Protein AF-A0A3A4JNA2-F1 (afdb_monomer)

Structure (mmCIF, N/CA/C/O backbone):
data_AF-A0A3A4JNA2-F1
#
_entry.id   AF-A0A3A4JNA2-F1
#
loop_
_atom_site.group_PDB
_atom_site.id
_atom_site.type_symbol
_atom_site.label_atom_id
_atom_site.label_alt_id
_atom_site.label_comp_id
_atom_site.label_asym_id
_atom_site.label_entity_id
_atom_site.label_seq_id
_atom_site.pdbx_PDB_ins_code
_atom_site.Cartn_x
_atom_site.Cartn_y
_atom_site.Cartn_z
_atom_site.occupancy
_atom_site.B_iso_or_equiv
_atom_site.auth_seq_id
_atom_site.auth_comp_id
_atom_site.auth_asym_id
_atom_site.auth_atom_id
_atom_site.pdbx_PDB_model_num
ATOM 1 N N . MET A 1 1 ? -36.986 12.695 9.704 1.00 51.03 1 MET A N 1
ATOM 2 C CA . MET A 1 1 ? -35.667 13.361 9.882 1.00 51.03 1 MET A CA 1
ATOM 3 C C . MET A 1 1 ? -34.476 12.407 10.133 1.00 51.03 1 MET A C 1
ATOM 5 O O . MET A 1 1 ? -33.378 12.716 9.684 1.00 51.03 1 MET A O 1
ATOM 9 N N . LYS A 1 2 ? -34.643 11.233 10.779 1.00 52.44 2 LYS A N 1
ATOM 10 C CA . LYS A 1 2 ? -33.550 10.243 10.981 1.00 52.44 2 LYS A CA 1
ATOM 11 C C . LYS A 1 2 ? -33.016 9.607 9.680 1.00 52.44 2 LYS A C 1
ATOM 13 O O . LYS A 1 2 ? -31.806 9.457 9.542 1.00 52.44 2 LYS A O 1
ATOM 18 N N . GLN A 1 3 ? -33.889 9.335 8.705 1.00 43.72 3 GLN A N 1
ATOM 19 C CA . GLN A 1 3 ? -33.507 8.716 7.423 1.00 43.72 3 GLN A CA 1
ATOM 20 C C . GLN A 1 3 ? -32.577 9.597 6.569 1.00 43.72 3 GLN A C 1
ATOM 22 O O . GLN A 1 3 ? -31.669 9.093 5.915 1.00 43.72 3 GLN A O 1
ATOM 27 N N . LEU A 1 4 ? -32.725 10.926 6.648 1.00 54.38 4 LEU A N 1
ATOM 28 C CA . LEU A 1 4 ? -31.891 11.864 5.890 1.00 54.38 4 LEU A CA 1
ATOM 29 C C . LEU A 1 4 ? -30.453 11.931 6.435 1.00 54.38 4 LEU A C 1
ATOM 31 O O . LEU A 1 4 ? -29.498 11.989 5.665 1.00 54.38 4 LEU A O 1
ATOM 35 N N . LYS A 1 5 ? -30.280 11.875 7.768 1.00 51.47 5 LYS A N 1
ATOM 36 C CA . LYS A 1 5 ? -28.951 11.804 8.406 1.00 51.47 5 LYS A CA 1
ATOM 37 C C . LYS A 1 5 ? -28.248 10.481 8.097 1.00 51.47 5 LYS A C 1
ATOM 39 O O . LYS A 1 5 ? -27.040 10.486 7.879 1.00 51.47 5 LYS A O 1
ATOM 44 N N . LEU A 1 6 ? -28.997 9.378 8.034 1.00 52.16 6 LEU A N 1
ATOM 45 C CA . LEU A 1 6 ? -28.478 8.070 7.633 1.00 52.16 6 LEU A CA 1
ATOM 46 C C . LEU A 1 6 ? -27.982 8.090 6.180 1.00 52.16 6 LEU A C 1
ATOM 48 O O . LEU A 1 6 ? -26.824 7.760 5.946 1.00 52.16 6 LEU A O 1
ATOM 52 N N . ALA A 1 7 ? -28.783 8.581 5.229 1.00 51.94 7 ALA A N 1
ATOM 53 C CA . ALA A 1 7 ? -28.383 8.680 3.822 1.00 51.94 7 ALA A CA 1
ATOM 54 C C . AL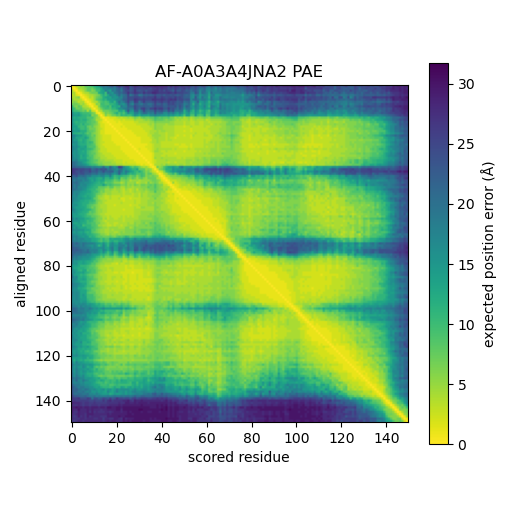A A 1 7 ? -27.143 9.572 3.616 1.00 51.94 7 ALA A C 1
ATOM 56 O O . ALA A 1 7 ? -26.212 9.189 2.909 1.00 51.94 7 ALA A O 1
ATOM 57 N N . LYS A 1 8 ? -27.069 10.724 4.302 1.00 51.19 8 LYS A N 1
ATOM 58 C CA . LYS A 1 8 ? -25.897 11.621 4.250 1.00 51.19 8 LYS A CA 1
ATOM 59 C C . LYS A 1 8 ? -24.638 10.971 4.834 1.00 51.19 8 LYS A C 1
ATOM 61 O O . LYS A 1 8 ? -23.542 11.171 4.313 1.00 51.19 8 LYS A O 1
ATOM 66 N N . HIS A 1 9 ? -24.784 10.187 5.904 1.00 50.38 9 HIS A N 1
ATOM 67 C CA . HIS A 1 9 ? -23.666 9.479 6.532 1.00 50.38 9 HIS A CA 1
ATOM 68 C C . HIS A 1 9 ? -23.183 8.304 5.668 1.00 50.38 9 HIS A C 1
ATOM 70 O O . HIS A 1 9 ? -21.977 8.115 5.523 1.00 50.38 9 HIS A O 1
ATOM 76 N N . PHE A 1 10 ? -24.094 7.589 4.999 1.00 50.16 10 PHE A N 1
ATOM 77 C CA . PHE A 1 10 ? -23.751 6.555 4.016 1.00 50.16 10 PHE A CA 1
ATOM 78 C C . PHE A 1 10 ? -23.053 7.141 2.776 1.00 50.16 10 PHE A C 1
ATOM 80 O O . PHE A 1 10 ? -21.983 6.658 2.413 1.00 50.16 10 PHE A O 1
ATOM 87 N N . ALA A 1 11 ? -23.566 8.239 2.207 1.00 53.75 11 ALA A N 1
ATOM 88 C CA . ALA A 1 11 ? -22.969 8.917 1.050 1.00 53.75 11 ALA A CA 1
ATOM 89 C C . ALA A 1 11 ? -21.558 9.475 1.336 1.00 53.75 11 ALA A C 1
ATOM 91 O O . ALA A 1 11 ? -20.641 9.341 0.523 1.00 53.75 11 ALA A O 1
ATOM 92 N N . LYS A 1 12 ? -21.345 10.048 2.531 1.00 54.53 12 LYS A N 1
ATOM 93 C CA . LYS A 1 12 ? -20.028 10.550 2.972 1.00 54.53 12 LYS A CA 1
ATOM 94 C C . LYS A 1 12 ? -19.003 9.427 3.164 1.00 54.53 12 LYS A C 1
ATOM 96 O O . LYS A 1 12 ? -17.799 9.670 3.108 1.00 54.53 12 LYS A O 1
ATOM 101 N N . THR A 1 13 ? -19.474 8.213 3.429 1.00 59.50 13 THR A N 1
ATOM 102 C CA . THR A 1 13 ? -18.633 7.046 3.701 1.00 59.50 13 THR A CA 1
ATOM 103 C C . THR A 1 13 ? -18.244 6.325 2.409 1.00 59.50 13 THR A C 1
ATOM 105 O O . THR A 1 13 ? -17.087 5.943 2.250 1.00 59.50 13 THR A O 1
ATOM 108 N N . SER A 1 14 ? -19.156 6.248 1.434 1.00 65.62 14 SER A N 1
ATOM 109 C CA . SER A 1 14 ? -18.851 5.776 0.079 1.00 65.62 14 SER A CA 1
ATOM 110 C C . SER A 1 14 ? -17.881 6.695 -0.668 1.00 65.62 14 SER A C 1
ATOM 112 O O . SER A 1 14 ? -17.024 6.200 -1.391 1.00 65.62 14 SER A O 1
ATOM 114 N N . ALA A 1 15 ? -17.954 8.016 -0.466 1.00 77.12 15 ALA A N 1
ATOM 115 C CA . ALA A 1 15 ? -17.069 8.965 -1.149 1.00 77.12 15 ALA A CA 1
ATOM 116 C C . ALA A 1 15 ? -15.582 8.756 -0.810 1.00 77.12 15 ALA A C 1
ATOM 118 O O . ALA A 1 15 ? -14.746 8.762 -1.707 1.00 77.12 15 ALA A O 1
ATOM 119 N N . LEU A 1 16 ? -15.247 8.516 0.465 1.00 78.44 16 LEU A N 1
ATOM 120 C CA . LEU A 1 16 ? -13.864 8.235 0.872 1.00 78.44 16 LEU A CA 1
ATOM 121 C C . LEU A 1 16 ? -13.346 6.918 0.299 1.00 78.44 16 LEU A C 1
ATOM 123 O O . LEU A 1 16 ? -12.197 6.854 -0.123 1.00 78.44 16 LEU A O 1
ATOM 127 N N . PHE A 1 17 ? -14.189 5.884 0.270 1.00 81.25 17 PHE A N 1
ATOM 128 C CA . PHE A 1 17 ? -13.817 4.612 -0.338 1.00 81.25 17 PHE A CA 1
ATOM 129 C C . PHE A 1 17 ? -13.510 4.781 -1.830 1.00 81.25 17 PHE A C 1
ATOM 131 O O . PHE A 1 17 ? -12.456 4.345 -2.279 1.00 81.25 17 PHE A O 1
ATOM 138 N N . TRP A 1 18 ? -14.388 5.457 -2.578 1.00 83.19 18 TRP A N 1
ATOM 139 C CA . TRP A 1 18 ? -14.173 5.724 -4.001 1.00 83.19 18 TRP A CA 1
ATOM 140 C C . TRP A 1 18 ? -12.949 6.600 -4.253 1.00 83.19 18 TRP A C 1
ATOM 142 O O . TRP A 1 18 ? -12.193 6.318 -5.175 1.00 83.19 18 TRP A O 1
ATOM 152 N N . LEU A 1 19 ? -12.701 7.602 -3.408 1.00 86.56 19 LEU A N 1
ATOM 153 C CA . LEU A 1 19 ? -11.501 8.430 -3.491 1.00 86.56 19 LEU A CA 1
ATOM 154 C C . LEU A 1 19 ? -10.238 7.578 -3.292 1.00 86.56 19 LEU A C 1
ATOM 156 O O . LEU A 1 19 ? -9.335 7.636 -4.122 1.00 86.56 19 LEU A O 1
ATOM 160 N N . CYS A 1 20 ? -10.191 6.726 -2.262 1.00 86.44 20 CYS A N 1
ATOM 161 C CA . CYS A 1 20 ? -9.082 5.790 -2.069 1.00 86.44 20 CYS A CA 1
ATOM 162 C C . CYS A 1 20 ? -8.952 4.787 -3.221 1.00 86.44 20 CYS A C 1
ATOM 164 O O . CYS A 1 20 ? -7.832 4.460 -3.600 1.00 86.44 20 CYS A O 1
ATOM 166 N N . ALA A 1 21 ? -10.065 4.314 -3.787 1.00 87.12 21 ALA A N 1
ATOM 167 C CA . ALA A 1 21 ? -10.059 3.371 -4.899 1.00 87.12 21 ALA A CA 1
ATOM 168 C C . ALA A 1 21 ? -9.478 3.994 -6.169 1.00 87.12 21 ALA A C 1
ATOM 170 O O . ALA A 1 21 ? -8.539 3.447 -6.740 1.00 87.12 21 ALA A O 1
ATOM 171 N N . ILE A 1 22 ? -9.990 5.162 -6.563 1.00 90.44 22 ILE A N 1
ATOM 172 C CA . ILE A 1 22 ? -9.499 5.923 -7.715 1.00 90.44 22 ILE A CA 1
ATOM 173 C C . ILE A 1 22 ? -8.023 6.251 -7.514 1.00 90.44 22 ILE A C 1
ATOM 175 O O . ILE A 1 22 ? -7.216 5.984 -8.396 1.00 90.44 22 ILE A O 1
ATOM 179 N N . TRP A 1 23 ? -7.647 6.747 -6.332 1.00 90.06 23 TRP A N 1
ATOM 180 C CA . TRP A 1 23 ? -6.255 7.070 -6.039 1.00 90.06 23 TRP A CA 1
ATOM 181 C C . TRP A 1 23 ? -5.362 5.830 -6.115 1.00 90.06 23 TRP A C 1
ATOM 183 O O . TRP A 1 23 ? -4.322 5.869 -6.763 1.00 90.06 23 TRP A O 1
ATOM 193 N N . SER A 1 24 ? -5.783 4.711 -5.517 1.00 89.50 24 SER A N 1
ATOM 194 C CA . SER A 1 24 ? -5.051 3.443 -5.570 1.00 89.50 24 SER A CA 1
ATOM 195 C C . SER A 1 24 ? -4.842 2.967 -7.006 1.00 89.50 24 SER A C 1
ATOM 197 O O . SER A 1 24 ? -3.737 2.550 -7.337 1.00 89.50 24 SER A O 1
ATOM 199 N N . VAL A 1 25 ? -5.873 3.021 -7.853 1.00 90.88 25 VAL A N 1
ATOM 200 C CA . VAL A 1 25 ? -5.773 2.630 -9.268 1.00 90.88 25 VAL A CA 1
ATOM 201 C C . VAL A 1 25 ? -4.838 3.571 -10.028 1.00 90.88 25 VAL A C 1
ATOM 203 O O . VAL A 1 25 ? -3.998 3.092 -10.784 1.00 90.88 25 VAL A O 1
ATOM 206 N N . SER A 1 26 ? -4.912 4.882 -9.785 1.00 90.69 26 SER A N 1
ATOM 207 C CA . SER A 1 26 ? -4.018 5.863 -10.409 1.00 90.69 26 SER A CA 1
ATOM 208 C C . SER A 1 26 ? -2.553 5.626 -10.046 1.00 90.69 26 SER A C 1
ATOM 210 O O . SER A 1 26 ? -1.710 5.586 -10.939 1.00 90.69 26 SER A O 1
ATOM 212 N N . VAL A 1 27 ? -2.233 5.423 -8.759 1.00 89.62 27 VAL A N 1
ATOM 213 C CA . VAL A 1 27 ? -0.845 5.140 -8.347 1.00 89.62 27 VAL A CA 1
ATOM 214 C C . VAL A 1 27 ? -0.362 3.822 -8.936 1.00 89.62 27 VAL A C 1
ATOM 216 O O . VAL A 1 27 ? 0.746 3.755 -9.461 1.00 89.62 27 VAL A O 1
ATOM 219 N N . LEU A 1 28 ? -1.192 2.778 -8.871 1.00 90.12 28 LEU A N 1
ATOM 220 C CA . LEU A 1 28 ? -0.842 1.473 -9.416 1.00 90.12 28 LEU A CA 1
ATOM 221 C C . LEU A 1 28 ? -0.557 1.571 -10.921 1.00 90.12 28 LEU A C 1
ATOM 223 O O . LEU A 1 28 ? 0.449 1.044 -11.384 1.00 90.12 28 LEU A O 1
ATOM 227 N N . GLY A 1 29 ? -1.390 2.306 -11.663 1.00 89.25 29 GLY A N 1
ATOM 228 C CA . GLY A 1 29 ? -1.190 2.582 -13.084 1.00 89.25 29 GLY A CA 1
ATOM 229 C C . GLY A 1 29 ? 0.124 3.311 -13.363 1.00 89.25 29 GLY A C 1
ATOM 230 O O . GLY A 1 29 ? 0.861 2.898 -14.252 1.00 89.25 29 GLY A O 1
ATOM 231 N N . MET A 1 30 ? 0.469 4.332 -12.573 1.00 88.50 30 MET A N 1
ATOM 232 C CA . MET A 1 30 ? 1.756 5.033 -12.696 1.00 88.50 30 MET A CA 1
ATOM 233 C C . MET A 1 30 ? 2.945 4.090 -12.469 1.00 88.50 30 MET A C 1
ATOM 235 O O . MET A 1 30 ? 3.859 4.063 -13.288 1.00 88.50 30 MET A O 1
ATOM 239 N N . CYS A 1 31 ? 2.905 3.256 -11.425 1.00 87.12 31 CYS A N 1
ATOM 240 C CA . CYS A 1 31 ? 3.963 2.276 -11.160 1.00 87.12 31 CYS A CA 1
ATOM 241 C C . CYS A 1 31 ? 4.070 1.206 -12.259 1.00 87.12 31 CYS A C 1
ATOM 243 O O . CYS A 1 31 ? 5.173 0.776 -12.586 1.00 87.12 31 CYS A O 1
ATOM 245 N N . VAL A 1 32 ? 2.946 0.776 -12.840 1.00 88.88 32 VAL A N 1
ATOM 246 C CA . VAL A 1 32 ? 2.933 -0.170 -13.968 1.00 88.88 32 VAL A CA 1
ATOM 247 C C . VAL A 1 32 ? 3.499 0.476 -15.235 1.00 88.88 32 VAL A C 1
ATOM 249 O O . VAL A 1 32 ? 4.285 -0.160 -15.930 1.00 88.88 32 VAL A O 1
ATOM 252 N N . MET A 1 33 ? 3.160 1.733 -15.528 1.00 86.88 33 MET A N 1
ATOM 253 C CA . MET A 1 33 ? 3.722 2.452 -16.679 1.00 86.88 33 MET A CA 1
ATOM 254 C C . MET A 1 33 ? 5.231 2.677 -16.532 1.00 86.88 33 MET A C 1
ATOM 256 O O . MET A 1 33 ? 5.970 2.445 -17.485 1.00 86.88 33 MET A O 1
ATOM 260 N N . GLU A 1 34 ? 5.700 3.047 -15.336 1.00 86.62 34 GLU A N 1
ATOM 261 C CA . GLU A 1 34 ? 7.134 3.150 -15.030 1.00 86.62 34 GLU A CA 1
ATOM 262 C C . GLU A 1 34 ? 7.841 1.794 -15.220 1.00 86.62 34 GLU A C 1
ATOM 264 O O . GLU A 1 34 ? 8.909 1.717 -15.824 1.00 86.62 34 GLU A O 1
ATOM 269 N N . PHE A 1 35 ? 7.214 0.697 -14.782 1.00 86.12 35 PHE A N 1
ATOM 270 C CA . PHE A 1 35 ? 7.748 -0.658 -14.946 1.00 86.12 35 PHE A CA 1
ATOM 271 C C . PHE A 1 35 ? 7.877 -1.092 -16.413 1.00 86.12 35 PHE A C 1
ATOM 273 O O . PHE A 1 35 ? 8.852 -1.748 -16.779 1.00 86.12 35 PHE A O 1
ATOM 280 N N . LEU A 1 36 ? 6.923 -0.715 -17.268 1.00 85.94 36 LEU A N 1
ATOM 281 C CA . LEU A 1 36 ? 6.912 -1.063 -18.694 1.00 85.94 36 LEU A CA 1
ATOM 282 C C . LEU A 1 36 ? 7.936 -0.277 -19.535 1.00 85.94 36 LEU A C 1
ATOM 284 O O . LEU A 1 36 ? 7.900 -0.366 -20.761 1.00 85.94 36 LEU A O 1
ATOM 288 N N . LYS A 1 37 ? 8.869 0.448 -18.898 1.00 71.50 37 LYS A N 1
ATOM 289 C CA . LYS A 1 37 ? 9.923 1.236 -19.555 1.00 71.50 37 LYS A CA 1
ATOM 290 C C . LYS A 1 37 ? 9.380 2.221 -20.589 1.00 71.50 37 LYS A C 1
ATOM 292 O O . LYS A 1 37 ? 9.997 2.460 -21.627 1.00 71.50 37 LYS A O 1
ATOM 297 N N . PHE A 1 38 ? 8.255 2.861 -20.283 1.00 61.91 38 PHE A N 1
ATOM 298 C CA . PHE A 1 38 ? 7.998 4.160 -20.884 1.00 61.91 38 PHE A CA 1
ATOM 299 C C . PHE A 1 38 ? 8.961 5.151 -20.218 1.00 61.91 38 PHE A C 1
ATOM 301 O O . PHE A 1 38 ? 8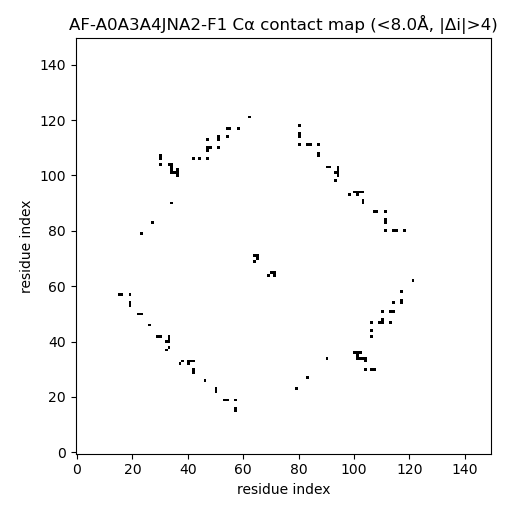.570 5.847 -19.288 1.00 61.91 38 PHE A O 1
ATOM 308 N N . ASP A 1 39 ? 10.219 5.199 -20.676 1.00 57.91 39 ASP A N 1
ATOM 309 C CA . ASP A 1 39 ? 11.314 6.075 -20.187 1.00 57.91 39 ASP A CA 1
ATOM 310 C C . ASP A 1 39 ? 10.947 7.581 -20.150 1.00 57.91 39 ASP A C 1
ATOM 312 O O . ASP A 1 39 ? 11.714 8.424 -19.695 1.00 57.91 39 ASP A O 1
ATOM 316 N N . ALA A 1 40 ? 9.747 7.933 -20.611 1.00 62.16 40 ALA A N 1
ATOM 317 C CA . ALA A 1 40 ? 9.140 9.249 -20.508 1.00 62.16 40 ALA A CA 1
ATOM 318 C C . ALA A 1 40 ? 8.459 9.540 -19.151 1.00 62.16 40 ALA A C 1
ATOM 320 O O . ALA A 1 40 ? 8.141 10.700 -18.887 1.00 62.16 40 ALA A O 1
ATOM 321 N N . PHE A 1 41 ? 8.205 8.543 -18.290 1.00 69.62 41 PHE A N 1
ATOM 322 C CA . PHE A 1 41 ? 7.419 8.737 -17.064 1.00 69.62 41 PHE A CA 1
ATOM 323 C C . PHE A 1 41 ? 8.189 8.354 -15.802 1.00 69.62 41 PHE A C 1
ATOM 325 O O . PHE A 1 41 ? 8.542 7.200 -15.582 1.00 69.62 41 PHE A O 1
ATOM 332 N N . THR A 1 42 ? 8.385 9.337 -14.925 1.00 76.19 42 THR A N 1
ATOM 333 C CA . THR A 1 42 ? 8.945 9.138 -13.586 1.00 76.19 42 THR A CA 1
ATOM 334 C C . THR A 1 42 ? 7.863 9.383 -12.541 1.00 76.19 42 THR A C 1
ATOM 336 O O . THR A 1 42 ? 7.217 10.434 -12.525 1.00 76.19 42 THR A O 1
ATOM 339 N N . THR A 1 43 ? 7.633 8.410 -11.655 1.00 76.62 43 THR A N 1
ATOM 340 C CA . THR A 1 43 ? 6.652 8.584 -10.578 1.00 76.62 43 THR A CA 1
ATOM 341 C C . THR A 1 43 ? 7.173 9.616 -9.565 1.00 76.62 43 THR A C 1
ATOM 343 O O . THR A 1 43 ? 8.302 9.481 -9.077 1.00 76.62 43 THR A O 1
ATOM 346 N N . PRO A 1 44 ? 6.374 10.634 -9.181 1.00 81.88 44 PRO A N 1
ATOM 347 C CA . PRO A 1 44 ? 6.799 11.648 -8.223 1.00 81.88 44 PRO A CA 1
ATOM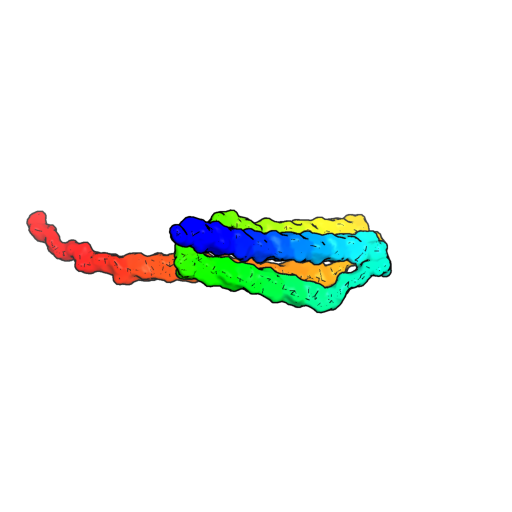 348 C C . PRO A 1 44 ? 7.211 11.032 -6.883 1.00 81.88 44 PRO A C 1
ATOM 350 O O . PRO A 1 44 ? 6.502 10.204 -6.309 1.00 81.88 44 PRO A O 1
ATOM 353 N N . ARG A 1 45 ? 8.332 11.494 -6.318 1.00 79.44 45 ARG A N 1
ATOM 354 C CA . ARG A 1 45 ? 8.885 10.948 -5.064 1.00 79.44 45 ARG A CA 1
ATOM 355 C C . ARG A 1 45 ? 7.947 11.097 -3.858 1.00 79.44 45 ARG A C 1
ATOM 357 O O . ARG A 1 45 ? 8.010 10.282 -2.944 1.00 79.44 45 ARG A O 1
ATOM 364 N N . SER A 1 46 ? 7.095 12.120 -3.851 1.00 81.88 46 SER A N 1
ATOM 365 C CA . SER A 1 46 ? 6.123 12.405 -2.784 1.00 81.88 46 SER A CA 1
ATOM 366 C C . SER A 1 46 ? 4.867 11.530 -2.845 1.00 81.88 46 SER A C 1
ATOM 368 O O . SER A 1 46 ? 4.098 11.478 -1.885 1.00 81.88 46 SER A O 1
ATOM 370 N N . LEU A 1 47 ? 4.651 10.830 -3.957 1.00 82.38 47 LEU A N 1
ATOM 371 C CA . LEU A 1 47 ? 3.396 10.154 -4.248 1.00 82.38 47 LEU A CA 1
ATOM 372 C C . LEU A 1 47 ? 3.095 8.969 -3.304 1.00 82.38 47 LEU A C 1
ATOM 374 O O . LEU A 1 47 ? 1.972 8.919 -2.790 1.00 82.38 47 LEU A O 1
ATOM 378 N N . PRO A 1 48 ? 4.057 8.083 -2.959 1.00 80.38 48 PRO A N 1
ATOM 379 C CA . PRO A 1 48 ? 3.832 7.027 -1.967 1.00 80.38 48 PRO A CA 1
ATOM 380 C C . PRO A 1 48 ? 3.438 7.570 -0.593 1.00 80.38 48 PRO A C 1
ATOM 382 O O . PRO A 1 48 ? 2.586 6.996 0.080 1.00 80.38 48 PRO A O 1
ATOM 385 N N . PHE A 1 49 ? 4.028 8.698 -0.185 1.00 83.69 49 PHE A N 1
ATOM 386 C CA . PHE A 1 49 ? 3.759 9.310 1.113 1.00 83.69 49 PHE A CA 1
ATOM 387 C C . PHE A 1 49 ? 2.334 9.866 1.187 1.00 83.69 49 PHE A C 1
ATOM 389 O O . PHE A 1 49 ? 1.594 9.549 2.117 1.00 83.69 49 PHE A O 1
ATOM 396 N N . ILE A 1 50 ? 1.918 10.637 0.178 1.00 86.12 50 ILE A N 1
ATOM 397 C CA . ILE A 1 50 ? 0.558 11.196 0.103 1.00 86.12 50 ILE A CA 1
ATOM 398 C C . ILE A 1 50 ? -0.478 10.068 0.091 1.00 86.12 50 ILE A C 1
ATOM 400 O O . ILE A 1 50 ? -1.474 10.116 0.817 1.00 86.12 50 ILE A O 1
ATOM 404 N N . TYR A 1 51 ? -0.220 9.018 -0.691 1.00 85.19 51 TYR A N 1
ATOM 405 C CA . TYR A 1 51 ? -1.095 7.854 -0.744 1.00 85.19 51 TYR A CA 1
ATOM 406 C C . TYR A 1 51 ? -1.160 7.105 0.596 1.00 85.19 51 TYR A C 1
ATOM 408 O O . TYR A 1 51 ? -2.250 6.746 1.045 1.00 85.19 51 TYR A O 1
ATOM 416 N N . ALA A 1 52 ? -0.025 6.922 1.274 1.00 85.69 52 ALA A N 1
ATOM 417 C CA . ALA A 1 52 ? 0.022 6.294 2.591 1.00 85.69 52 ALA A CA 1
ATOM 418 C C . ALA A 1 52 ? -0.812 7.071 3.621 1.00 85.69 52 ALA A C 1
ATOM 420 O O . ALA A 1 52 ? -1.596 6.464 4.349 1.00 85.69 52 ALA A O 1
ATOM 421 N N . VAL A 1 53 ? -0.717 8.405 3.639 1.00 87.50 53 VAL A N 1
ATOM 422 C CA . VAL A 1 53 ? -1.527 9.267 4.520 1.00 87.50 53 VAL A CA 1
ATOM 423 C C . VAL A 1 53 ? -3.021 9.127 4.219 1.00 87.50 53 VAL A C 1
ATOM 425 O O . VAL A 1 53 ? -3.837 9.027 5.141 1.00 87.50 53 VAL A O 1
ATOM 428 N N . LEU A 1 54 ? -3.396 9.075 2.939 1.00 87.31 54 LEU A N 1
ATOM 429 C CA . LEU A 1 54 ? -4.786 8.910 2.520 1.00 87.31 54 LEU A CA 1
ATOM 430 C C . LEU A 1 54 ? -5.368 7.570 3.000 1.00 87.31 54 LEU A C 1
ATOM 432 O O . LEU A 1 54 ? -6.439 7.528 3.610 1.00 87.31 54 LEU A O 1
ATOM 436 N N . ILE A 1 55 ? -4.634 6.480 2.771 1.00 85.81 55 ILE A N 1
ATOM 437 C CA . ILE A 1 55 ? -5.007 5.127 3.202 1.00 85.81 55 ILE A CA 1
ATOM 438 C C . ILE A 1 55 ? -5.085 5.053 4.724 1.00 85.81 55 ILE A C 1
ATOM 440 O O . ILE A 1 55 ? -6.045 4.508 5.269 1.00 85.81 55 ILE A O 1
ATOM 444 N N . PHE A 1 56 ? -4.103 5.630 5.415 1.00 86.19 56 PHE A N 1
ATOM 445 C CA . PHE A 1 56 ? -4.074 5.682 6.869 1.00 86.19 56 PHE A CA 1
ATOM 446 C C . PHE A 1 56 ? -5.287 6.432 7.429 1.00 86.19 56 PHE A C 1
ATOM 448 O O . PHE A 1 56 ? -5.935 5.960 8.359 1.00 86.19 56 PHE A O 1
ATOM 455 N N . THR A 1 57 ? -5.670 7.552 6.813 1.00 85.88 57 THR A N 1
ATOM 456 C CA . THR A 1 57 ? -6.864 8.319 7.199 1.00 85.88 57 THR A CA 1
ATOM 457 C C . THR A 1 57 ? -8.143 7.500 7.023 1.00 85.88 57 THR A C 1
ATOM 459 O O . THR A 1 57 ? -8.991 7.461 7.920 1.00 85.88 57 THR A O 1
ATOM 462 N N . TYR A 1 58 ? -8.282 6.806 5.888 1.00 84.44 58 TYR A N 1
ATOM 463 C CA . TYR A 1 58 ? -9.403 5.896 5.651 1.00 84.44 58 TYR A CA 1
ATOM 464 C C . TYR A 1 58 ? -9.443 4.767 6.689 1.00 84.44 58 TYR A C 1
ATOM 466 O O . TYR A 1 58 ? -10.505 4.467 7.245 1.00 84.44 58 TYR A O 1
ATOM 474 N N . PHE A 1 59 ? -8.282 4.189 7.002 1.00 82.56 59 PHE A N 1
ATOM 475 C CA . PHE A 1 59 ? -8.133 3.149 8.012 1.00 82.56 59 PHE A CA 1
ATOM 476 C C . PHE A 1 59 ? -8.560 3.634 9.403 1.00 82.56 59 PHE A C 1
ATOM 478 O O . PHE A 1 59 ? -9.453 3.033 9.999 1.00 82.56 59 PHE A O 1
ATOM 485 N N . CYS A 1 60 ? -8.005 4.747 9.887 1.00 83.38 60 CYS A N 1
ATOM 486 C CA . CYS A 1 60 ? -8.343 5.329 11.187 1.00 83.38 60 CYS A CA 1
ATOM 487 C C . CYS A 1 60 ? -9.841 5.598 11.311 1.00 83.38 60 CYS A C 1
ATOM 489 O O . CYS A 1 60 ? -10.455 5.266 12.324 1.00 83.38 60 CYS A O 1
ATOM 491 N N . ARG A 1 61 ? -10.467 6.144 10.263 1.00 82.19 61 ARG A N 1
ATOM 492 C CA . ARG A 1 61 ? -11.904 6.424 10.284 1.00 82.19 61 ARG A CA 1
ATOM 493 C C . ARG A 1 61 ? -12.749 5.152 10.366 1.00 82.19 61 ARG A C 1
ATOM 495 O O . ARG A 1 61 ? -13.694 5.103 11.152 1.00 82.19 61 ARG A O 1
ATOM 502 N N . LYS A 1 62 ? -12.396 4.125 9.592 1.00 79.62 62 LYS A N 1
ATOM 503 C CA . LYS A 1 62 ? -13.055 2.813 9.645 1.00 79.62 62 LYS A CA 1
ATOM 504 C C . LYS A 1 62 ? -12.892 2.163 11.019 1.00 79.62 62 LYS A C 1
ATOM 506 O O . LYS A 1 62 ? -13.824 1.549 11.532 1.00 79.62 62 LYS A O 1
ATOM 511 N N . GLU A 1 63 ? -11.712 2.300 11.607 1.00 80.56 63 GLU A N 1
ATOM 512 C CA . GLU A 1 63 ? -11.391 1.736 12.907 1.00 80.56 63 GLU A CA 1
ATOM 513 C C . GLU A 1 63 ? -12.183 2.428 14.024 1.00 80.56 63 GLU A C 1
ATOM 515 O O . GLU A 1 63 ? -12.837 1.749 14.810 1.00 80.56 63 GLU A O 1
ATOM 520 N N . ILE A 1 64 ? -12.251 3.762 14.030 1.00 81.50 64 ILE A N 1
ATOM 521 C CA . ILE A 1 64 ? -13.102 4.532 14.952 1.00 81.50 64 ILE A CA 1
ATOM 522 C C . ILE A 1 64 ? -14.564 4.079 14.855 1.00 81.50 64 ILE A C 1
ATOM 524 O O . ILE A 1 64 ? -15.199 3.809 15.874 1.00 81.50 64 ILE A O 1
ATOM 528 N N . ASP A 1 65 ? -15.100 3.934 13.641 1.00 77.19 65 ASP A N 1
ATOM 529 C CA . ASP A 1 65 ? -16.478 3.474 13.454 1.00 77.19 65 ASP A CA 1
ATOM 530 C C . ASP A 1 65 ? -16.700 2.032 13.965 1.00 77.19 65 ASP A C 1
ATOM 532 O O . ASP A 1 65 ? -17.789 1.728 14.462 1.00 77.19 65 ASP A O 1
ATOM 536 N N . ARG A 1 66 ? -15.673 1.166 13.913 1.00 75.94 66 ARG A N 1
ATOM 537 C CA . ARG A 1 66 ? -15.700 -0.198 14.472 1.00 75.94 66 ARG A CA 1
ATOM 538 C C . ARG A 1 66 ? -15.813 -0.183 15.994 1.00 75.94 66 ARG A C 1
ATOM 540 O O . ARG A 1 66 ? -16.650 -0.896 16.542 1.00 75.94 66 ARG A O 1
ATOM 547 N N . TRP A 1 67 ? -15.020 0.652 16.665 1.00 79.81 67 TRP A N 1
ATOM 548 C CA . TRP A 1 67 ? -15.082 0.817 18.123 1.00 79.81 67 TRP A CA 1
ATOM 549 C C . TRP A 1 67 ? -16.386 1.480 18.590 1.00 79.81 67 TRP A C 1
ATOM 551 O O . TRP A 1 67 ? -16.853 1.198 19.690 1.00 79.81 67 TRP A O 1
ATOM 561 N N . LEU A 1 68 ? -17.013 2.305 17.746 1.00 80.31 68 LEU A N 1
ATOM 562 C CA . LEU A 1 68 ? -18.320 2.925 18.006 1.00 80.31 68 LEU A CA 1
ATOM 563 C C . LEU A 1 68 ? -19.519 1.996 17.731 1.00 80.31 68 LEU A C 1
ATOM 565 O O . LEU A 1 68 ? -20.664 2.432 17.846 1.00 80.31 68 LEU A O 1
ATOM 569 N N . GLY A 1 69 ? -19.291 0.735 17.348 1.00 67.94 69 GLY A N 1
ATOM 570 C CA . GLY A 1 69 ? -20.356 -0.250 17.130 1.00 67.94 69 GLY A CA 1
ATOM 571 C C . GLY A 1 69 ? -21.195 -0.020 15.868 1.00 67.94 69 GLY A C 1
ATOM 572 O O . GLY A 1 69 ? -22.275 -0.597 15.735 1.00 67.94 69 GLY A O 1
ATOM 573 N N . LYS A 1 70 ? -20.733 0.806 14.918 1.00 69.25 70 LYS A N 1
ATOM 574 C CA . LYS A 1 70 ? -21.418 0.968 13.628 1.00 69.25 70 LYS A CA 1
ATOM 575 C C . LYS A 1 70 ? -21.080 -0.217 12.725 1.00 69.25 70 LYS A C 1
ATOM 577 O O . LYS A 1 70 ? -19.924 -0.414 12.354 1.00 69.25 70 LYS A O 1
ATOM 582 N N . PHE A 1 71 ? -22.095 -0.989 12.334 1.00 56.31 71 PHE A N 1
ATOM 583 C CA . PHE A 1 71 ? -21.946 -2.090 1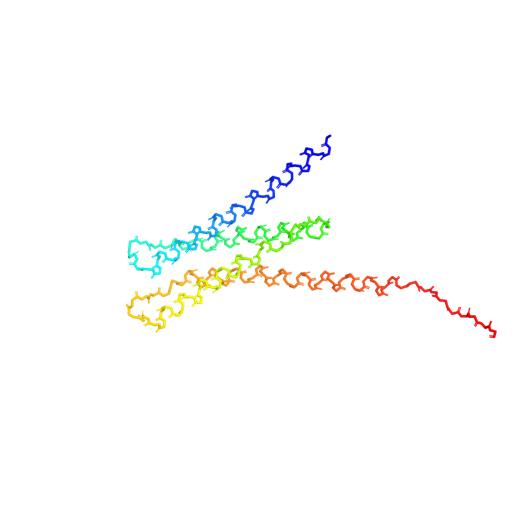1.380 1.00 56.31 71 PHE A CA 1
ATOM 584 C C . PHE A 1 71 ? -21.526 -1.563 10.003 1.00 56.31 71 PHE A C 1
ATOM 586 O O . PHE A 1 71 ? -22.345 -1.108 9.207 1.00 56.31 71 PHE A O 1
ATOM 593 N N . TRP A 1 72 ? -20.232 -1.644 9.708 1.00 56.91 72 TRP A N 1
ATOM 594 C CA . TRP A 1 72 ? -19.717 -1.473 8.356 1.00 56.91 72 TRP A CA 1
ATOM 595 C C . TRP A 1 72 ? -19.829 -2.789 7.580 1.00 56.91 72 TRP A C 1
ATOM 597 O O . TRP A 1 72 ? -19.469 -3.856 8.084 1.00 56.91 72 TRP A O 1
ATOM 607 N N . LYS A 1 73 ? -20.304 -2.716 6.329 1.00 55.09 73 LYS A N 1
ATOM 608 C CA . LYS A 1 73 ? -20.309 -3.856 5.399 1.00 55.09 73 LYS A CA 1
ATOM 609 C C . LYS A 1 73 ? -18.880 -4.417 5.265 1.00 55.09 73 LYS A C 1
ATOM 611 O O . LYS A 1 73 ? -17.907 -3.677 5.116 1.00 55.09 73 LYS A O 1
ATOM 616 N N . LYS A 1 74 ? -18.771 -5.743 5.376 1.00 54.78 74 LYS A N 1
ATOM 617 C CA . LYS A 1 74 ? -17.528 -6.529 5.467 1.00 54.78 74 LYS A CA 1
ATOM 618 C C . LYS A 1 74 ? -16.550 -6.264 4.298 1.00 54.78 74 LYS A C 1
ATOM 620 O O . LYS A 1 74 ? -16.950 -6.229 3.141 1.00 54.78 74 LYS A O 1
ATOM 625 N N . ARG A 1 75 ? -15.251 -6.224 4.638 1.00 57.03 75 ARG A N 1
ATOM 626 C CA . ARG A 1 75 ? -14.075 -6.619 3.815 1.00 57.03 75 ARG A CA 1
ATOM 627 C C . ARG A 1 75 ? -13.541 -5.738 2.675 1.00 57.03 75 ARG A C 1
ATOM 629 O O . ARG A 1 75 ? -12.600 -6.156 2.018 1.00 57.03 75 ARG A O 1
ATOM 636 N N . GLN A 1 76 ? -13.974 -4.493 2.483 1.00 66.38 76 GLN A N 1
ATOM 637 C CA . GLN A 1 76 ? -13.457 -3.728 1.327 1.00 66.38 76 GLN A CA 1
ATOM 638 C C . GLN A 1 76 ? -11.953 -3.367 1.355 1.00 66.38 76 GLN A C 1
ATOM 640 O O . GLN A 1 76 ? -11.375 -3.093 0.313 1.00 66.38 76 GLN A O 1
ATOM 645 N N . GLY A 1 77 ? -11.300 -3.389 2.523 1.00 68.75 77 GLY A N 1
ATOM 646 C CA . GLY A 1 77 ? -9.871 -3.047 2.639 1.00 68.75 77 GLY A CA 1
ATOM 647 C C . GLY A 1 77 ? -8.902 -4.170 2.246 1.00 68.75 77 GLY A C 1
ATOM 648 O O . GLY A 1 77 ? -7.773 -3.883 1.869 1.00 68.75 77 GLY A O 1
ATOM 649 N N . GLU A 1 78 ? -9.338 -5.432 2.317 1.00 80.06 78 GLU A N 1
ATOM 650 C CA . GLU A 1 78 ? -8.491 -6.597 2.007 1.00 80.06 78 GLU A CA 1
ATOM 651 C C . GLU A 1 78 ? -8.153 -6.649 0.509 1.00 80.06 78 GLU A C 1
ATOM 653 O O . GLU A 1 78 ? -7.038 -7.009 0.142 1.00 80.06 78 GLU A O 1
ATOM 658 N N . TYR A 1 79 ? -9.071 -6.191 -0.350 1.00 83.38 79 TYR A N 1
ATOM 659 C CA . TYR A 1 79 ? -8.861 -6.145 -1.798 1.00 83.38 79 TYR A CA 1
ATOM 660 C C . TYR A 1 79 ? -7.696 -5.246 -2.204 1.00 83.38 79 TYR A C 1
ATOM 662 O O . TYR A 1 79 ? -6.930 -5.629 -3.080 1.00 83.38 79 TYR A O 1
ATOM 670 N N . PHE A 1 80 ? -7.526 -4.087 -1.555 1.00 85.50 80 PHE A N 1
ATOM 671 C CA . PHE A 1 80 ? -6.388 -3.213 -1.842 1.00 85.50 80 PHE A CA 1
ATOM 672 C C . PHE A 1 80 ? -5.079 -3.922 -1.517 1.00 85.50 80 PHE A C 1
ATOM 674 O O . PHE A 1 80 ? -4.210 -4.021 -2.373 1.00 85.50 80 PHE A O 1
ATOM 681 N N . PHE A 1 81 ? -4.964 -4.485 -0.314 1.00 87.25 81 PHE A N 1
ATOM 682 C CA . PHE A 1 81 ? -3.761 -5.205 0.089 1.00 87.25 81 PHE A CA 1
ATOM 683 C C . PHE A 1 81 ? -3.417 -6.330 -0.900 1.00 87.25 81 PHE A C 1
ATOM 685 O O . PHE A 1 81 ? -2.302 -6.376 -1.413 1.00 87.25 81 PHE A O 1
ATOM 692 N N . VAL A 1 82 ? -4.390 -7.184 -1.230 1.00 89.88 82 VAL A N 1
ATOM 693 C CA . VAL A 1 82 ? -4.187 -8.298 -2.167 1.00 89.88 82 VAL A CA 1
ATOM 694 C C . VAL A 1 82 ? -3.814 -7.795 -3.562 1.00 89.88 82 VAL A C 1
ATOM 696 O O . VAL A 1 82 ? -2.871 -8.319 -4.143 1.00 89.88 82 VAL A O 1
ATOM 699 N N . ALA A 1 83 ? -4.485 -6.767 -4.088 1.00 90.25 83 ALA A N 1
ATOM 700 C CA . ALA A 1 83 ? -4.189 -6.219 -5.411 1.00 90.25 83 ALA A CA 1
ATOM 701 C C . ALA A 1 83 ? -2.754 -5.672 -5.507 1.00 90.25 83 ALA A C 1
ATOM 703 O O . ALA A 1 83 ? -2.044 -5.972 -6.468 1.00 90.25 83 ALA A O 1
ATOM 704 N N . TRP A 1 84 ? -2.303 -4.925 -4.494 1.00 91.94 84 TRP A N 1
ATOM 705 C CA . TRP A 1 84 ? -0.947 -4.372 -4.438 1.00 91.94 84 TRP A CA 1
ATOM 706 C C . TRP A 1 84 ? 0.121 -5.468 -4.375 1.00 91.94 84 TRP A C 1
ATOM 708 O O . TRP A 1 84 ? 1.057 -5.465 -5.175 1.00 91.94 84 TRP A O 1
ATOM 718 N N . TRP A 1 85 ? -0.053 -6.448 -3.485 1.00 93.06 85 TRP A N 1
ATOM 719 C CA . TRP A 1 85 ? 0.885 -7.563 -3.344 1.00 93.06 85 TRP A CA 1
ATOM 720 C C . TRP A 1 85 ? 0.892 -8.497 -4.557 1.00 93.06 85 TRP A C 1
ATOM 722 O O . TRP A 1 85 ? 1.966 -8.912 -4.986 1.00 93.06 85 TRP A O 1
ATOM 732 N N . CYS A 1 86 ? -0.268 -8.782 -5.156 1.00 94.06 86 CYS A N 1
ATOM 733 C CA . CYS A 1 86 ? -0.342 -9.569 -6.390 1.00 94.06 86 CYS A CA 1
ATOM 734 C C . CYS A 1 86 ? 0.371 -8.859 -7.542 1.00 94.06 86 CYS A C 1
ATOM 736 O O . CYS A 1 86 ? 1.134 -9.490 -8.267 1.00 94.06 86 CYS A O 1
ATOM 738 N N . THR A 1 87 ? 0.179 -7.545 -7.686 1.00 92.50 87 THR A N 1
ATOM 739 C CA . THR A 1 87 ? 0.849 -6.768 -8.740 1.00 92.50 87 THR A CA 1
ATOM 740 C C . THR A 1 87 ? 2.363 -6.758 -8.539 1.00 92.50 87 THR A C 1
ATOM 742 O O . THR A 1 87 ? 3.107 -6.988 -9.490 1.00 92.50 87 THR A O 1
ATOM 745 N N . LEU A 1 88 ? 2.832 -6.563 -7.301 1.00 93.31 88 LEU A N 1
ATOM 746 C CA . LEU A 1 88 ? 4.257 -6.635 -6.976 1.00 93.31 88 LEU A CA 1
ATOM 747 C C . LEU A 1 88 ? 4.838 -8.018 -7.308 1.00 93.31 88 LEU A C 1
ATOM 749 O O . LEU A 1 88 ? 5.908 -8.106 -7.906 1.00 93.31 88 LEU A O 1
ATOM 753 N N . LEU A 1 89 ? 4.125 -9.092 -6.958 1.00 94.25 89 LEU A N 1
ATOM 754 C CA . LEU A 1 89 ? 4.541 -10.462 -7.258 1.00 94.25 89 LEU A CA 1
ATOM 755 C C . LEU A 1 89 ? 4.639 -10.703 -8.768 1.00 94.25 89 LEU A C 1
ATOM 757 O O . LEU A 1 89 ? 5.637 -11.248 -9.230 1.00 94.25 89 LEU A O 1
ATOM 761 N N . ILE A 1 90 ? 3.659 -10.237 -9.547 1.00 93.50 90 ILE A N 1
ATOM 762 C CA . ILE A 1 90 ? 3.694 -10.322 -11.013 1.00 93.50 90 ILE A CA 1
ATOM 763 C C . ILE A 1 90 ? 4.909 -9.569 -11.571 1.00 93.50 90 ILE A C 1
ATOM 765 O 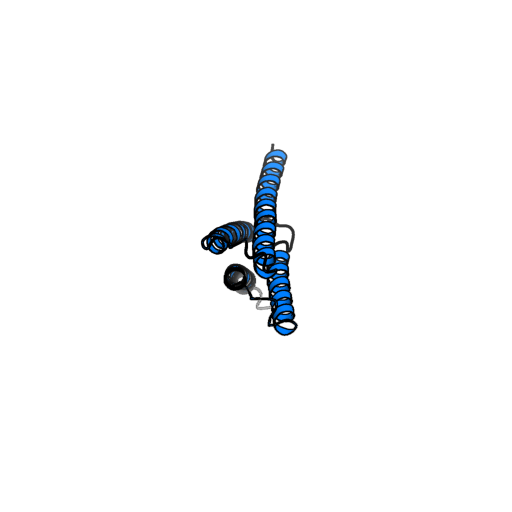O . ILE A 1 90 ? 5.622 -10.113 -12.411 1.00 93.50 90 ILE A O 1
ATOM 769 N N . MET A 1 91 ? 5.194 -8.356 -11.085 1.00 91.62 91 MET A N 1
ATOM 770 C CA . MET A 1 91 ? 6.375 -7.596 -11.517 1.00 91.62 91 MET A CA 1
ATOM 771 C C . MET A 1 91 ? 7.681 -8.338 -11.208 1.00 91.62 91 MET A C 1
ATOM 773 O O . MET A 1 91 ? 8.563 -8.387 -12.062 1.00 91.62 91 MET A O 1
ATOM 777 N N . TYR A 1 92 ? 7.802 -8.964 -10.032 1.00 92.31 92 TYR A N 1
ATOM 778 C CA . TYR A 1 92 ? 8.965 -9.793 -9.696 1.00 92.31 92 TYR A CA 1
ATOM 779 C C . TYR A 1 92 ? 9.128 -10.980 -10.644 1.00 92.31 92 TYR A C 1
ATOM 781 O O . TYR A 1 92 ? 10.233 -11.228 -11.123 1.00 92.31 92 TYR A O 1
ATOM 789 N N . VAL A 1 93 ? 8.035 -11.685 -10.949 1.00 93.62 93 VAL A N 1
ATOM 790 C CA . VAL A 1 93 ? 8.049 -12.802 -11.904 1.00 93.62 93 VAL A CA 1
ATOM 791 C C . VAL A 1 93 ? 8.485 -12.318 -13.290 1.00 93.62 93 VAL A C 1
ATOM 793 O O . VAL A 1 93 ? 9.324 -12.952 -13.921 1.00 93.62 93 VAL A O 1
ATOM 796 N N . LEU A 1 94 ? 7.991 -11.168 -13.753 1.00 91.00 94 LEU A N 1
ATOM 797 C CA . LEU A 1 94 ? 8.375 -10.601 -15.050 1.00 91.00 94 LEU A CA 1
ATOM 798 C C . LEU A 1 94 ? 9.846 -10.169 -15.107 1.00 91.00 94 LEU A C 1
ATOM 800 O O . LEU A 1 94 ? 10.501 -10.405 -16.120 1.00 91.00 94 LEU A O 1
ATOM 804 N N . VAL A 1 95 ? 10.384 -9.580 -14.036 1.00 90.56 95 VAL A N 1
ATOM 805 C CA . VAL A 1 95 ? 11.819 -9.251 -13.942 1.00 90.56 95 VAL A CA 1
ATOM 806 C C . VAL A 1 95 ? 12.666 -10.518 -13.951 1.00 90.56 95 VAL A C 1
ATOM 808 O O . VAL A 1 95 ? 13.689 -10.557 -14.626 1.00 90.56 95 VAL A O 1
ATOM 811 N N . PHE A 1 96 ? 12.232 -11.564 -13.246 1.00 90.75 96 PHE A N 1
ATOM 812 C CA . PHE A 1 96 ? 12.923 -12.852 -13.229 1.00 90.75 96 PHE A CA 1
ATOM 813 C C . PHE A 1 96 ? 12.950 -13.513 -14.617 1.00 90.75 96 PHE A C 1
ATOM 815 O O . PHE A 1 96 ? 13.986 -14.024 -15.032 1.00 90.75 96 PHE A O 1
ATOM 822 N N . LEU A 1 97 ? 11.838 -13.462 -15.357 1.00 91.88 97 LEU A N 1
ATOM 823 C CA . LEU A 1 97 ? 11.741 -14.026 -16.708 1.00 91.88 97 LEU A CA 1
ATOM 824 C C . LEU A 1 97 ? 12.462 -13.177 -17.770 1.00 91.88 97 LEU A C 1
ATOM 826 O O . LEU A 1 97 ? 12.995 -13.723 -18.733 1.00 91.88 97 LEU A O 1
ATOM 830 N N . PHE A 1 98 ? 12.488 -11.850 -17.612 1.00 89.25 98 PHE A N 1
ATOM 831 C CA . PHE A 1 98 ? 13.045 -10.917 -18.598 1.00 89.25 98 PHE A CA 1
ATOM 832 C C . PHE A 1 98 ? 13.948 -9.850 -17.946 1.00 89.25 98 PHE A C 1
ATOM 834 O O . PHE A 1 98 ? 13.636 -8.653 -17.993 1.00 89.25 98 PHE A O 1
ATOM 841 N N . PRO A 1 99 ? 15.114 -10.243 -17.400 1.00 80.12 99 PRO A N 1
ATOM 842 C CA . PRO A 1 99 ? 15.961 -9.361 -16.590 1.00 80.12 99 PRO A CA 1
ATOM 843 C C . PRO A 1 99 ? 16.514 -8.154 -17.360 1.00 80.12 99 PRO A C 1
ATOM 845 O O . PRO A 1 99 ? 16.756 -7.101 -16.783 1.00 80.12 99 PRO A O 1
ATOM 848 N N . GLN A 1 100 ? 16.673 -8.269 -18.681 1.00 78.81 100 GLN A N 1
ATOM 849 C CA . GLN A 1 100 ? 17.170 -7.180 -19.531 1.00 78.81 100 GLN A CA 1
ATOM 850 C C . GLN A 1 100 ? 16.076 -6.152 -19.881 1.00 78.81 100 GLN A C 1
ATOM 852 O O . GLN A 1 100 ? 16.360 -5.003 -20.229 1.00 78.81 100 GLN A O 1
ATOM 857 N N . LYS A 1 101 ? 14.795 -6.540 -19.794 1.00 78.62 101 LYS A N 1
ATOM 858 C CA . LYS A 1 101 ? 13.669 -5.724 -20.277 1.00 78.62 101 LYS A CA 1
ATOM 859 C C . LYS A 1 101 ? 12.935 -4.965 -19.187 1.00 78.62 101 LYS A C 1
ATOM 861 O O . LYS A 1 101 ? 12.336 -3.955 -19.524 1.00 78.62 101 LYS A O 1
ATOM 866 N N . PHE A 1 102 ? 13.031 -5.359 -17.921 1.00 81.69 102 PHE A N 1
ATOM 867 C CA . PHE A 1 102 ? 12.278 -4.713 -16.844 1.00 81.69 102 PHE A CA 1
ATOM 868 C C . PHE A 1 102 ? 13.167 -4.341 -15.662 1.00 81.69 102 PHE A C 1
ATOM 870 O O . PHE A 1 102 ? 14.061 -5.092 -15.285 1.00 81.69 102 PHE A O 1
ATOM 877 N N . ILE A 1 103 ? 12.899 -3.180 -15.066 1.00 81.94 103 ILE A N 1
ATOM 878 C CA . ILE A 1 103 ? 13.526 -2.734 -13.819 1.00 81.94 103 ILE A CA 1
ATOM 879 C C . ILE A 1 103 ? 12.397 -2.494 -12.826 1.00 81.94 103 ILE A C 1
ATOM 881 O O . ILE A 1 103 ? 11.433 -1.797 -13.133 1.00 81.94 103 ILE A O 1
ATOM 885 N N . LEU A 1 104 ? 12.499 -3.091 -11.639 1.00 82.75 104 LEU A N 1
ATOM 886 C CA . LEU A 1 104 ? 11.470 -2.945 -10.618 1.00 82.75 104 LEU A CA 1
ATOM 887 C C . LEU A 1 104 ? 11.514 -1.526 -10.018 1.00 82.75 104 LEU A C 1
ATOM 889 O O . LEU A 1 104 ? 12.535 -1.151 -9.429 1.00 82.75 104 LEU A O 1
ATOM 893 N N . PRO A 1 105 ? 10.425 -0.738 -10.102 1.00 84.06 105 PRO A N 1
ATOM 894 C CA . PRO A 1 105 ? 10.397 0.593 -9.515 1.00 84.06 105 PRO A CA 1
ATOM 895 C C . PRO A 1 105 ? 10.450 0.498 -7.988 1.00 84.06 105 PRO A C 1
ATOM 897 O O . PRO A 1 105 ? 9.574 -0.090 -7.347 1.00 84.06 105 PRO A O 1
ATOM 900 N N . ARG A 1 106 ? 11.455 1.135 -7.370 1.00 84.25 106 ARG A N 1
ATOM 901 C CA . ARG A 1 106 ? 11.621 1.158 -5.898 1.00 84.25 106 ARG A CA 1
ATOM 902 C C . ARG 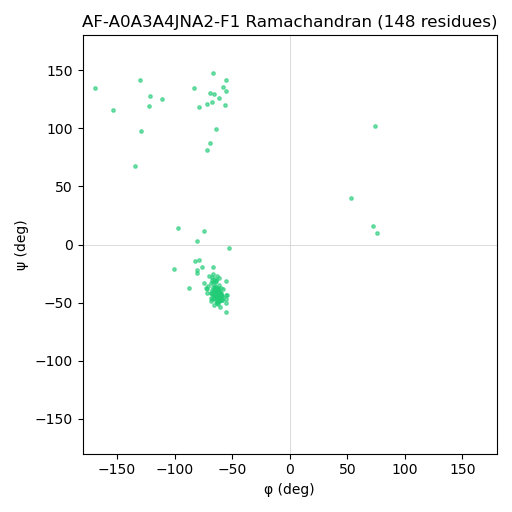A 1 106 ? 10.370 1.680 -5.180 1.00 84.25 106 ARG A C 1
ATOM 904 O O . ARG A 1 106 ? 10.046 1.231 -4.083 1.00 84.25 106 ARG A O 1
ATOM 911 N N . LYS A 1 107 ? 9.636 2.589 -5.827 1.00 84.38 107 LYS A N 1
ATOM 912 C CA . LYS A 1 107 ? 8.403 3.203 -5.314 1.00 84.38 107 LYS A CA 1
ATOM 913 C C . LYS A 1 107 ? 7.249 2.223 -5.156 1.00 84.38 107 LYS A C 1
ATOM 915 O O . LYS A 1 107 ? 6.459 2.377 -4.224 1.00 84.38 107 LYS A O 1
ATOM 920 N N . MET A 1 108 ? 7.196 1.178 -5.979 1.00 86.31 108 MET A N 1
ATOM 921 C CA . MET A 1 108 ? 6.218 0.103 -5.822 1.00 86.31 108 MET A CA 1
ATOM 922 C C . MET A 1 108 ? 6.441 -0.644 -4.502 1.00 86.31 108 MET A C 1
ATOM 924 O O . MET A 1 108 ? 5.497 -0.873 -3.745 1.00 86.31 108 MET A O 1
ATOM 928 N N . LEU A 1 109 ? 7.702 -0.958 -4.186 1.00 88.25 109 LEU A N 1
ATOM 929 C CA . LEU A 1 109 ? 8.063 -1.661 -2.956 1.00 88.25 109 LEU A CA 1
ATOM 930 C C . LEU A 1 109 ? 7.808 -0.798 -1.713 1.00 88.25 109 LEU A C 1
ATOM 932 O O . LEU A 1 109 ? 7.169 -1.263 -0.771 1.00 88.25 109 LEU A O 1
ATOM 936 N N . GLU A 1 110 ? 8.237 0.470 -1.736 1.00 87.88 110 GLU A N 1
ATOM 937 C CA . GLU A 1 110 ? 7.964 1.438 -0.660 1.00 87.88 110 GLU A CA 1
ATOM 938 C C . GLU A 1 110 ? 6.456 1.539 -0.369 1.00 87.88 110 GLU A C 1
ATOM 940 O O . GLU A 1 110 ? 6.033 1.508 0.789 1.00 87.88 110 GLU A O 1
ATOM 945 N N . THR A 1 111 ? 5.630 1.592 -1.418 1.00 87.19 111 THR A N 1
ATOM 946 C CA . THR A 1 111 ? 4.173 1.693 -1.280 1.00 87.19 111 THR A CA 1
ATOM 947 C C . THR A 1 111 ? 3.557 0.417 -0.701 1.00 87.19 111 THR A C 1
ATOM 949 O O . THR A 1 111 ? 2.711 0.499 0.190 1.00 87.19 111 THR A O 1
ATOM 952 N N . CYS A 1 112 ? 4.000 -0.769 -1.132 1.00 89.56 112 CYS A N 1
ATOM 953 C CA . CYS A 1 112 ? 3.516 -2.043 -0.585 1.00 89.56 112 CYS A CA 1
ATOM 954 C C . CYS A 1 112 ? 3.852 -2.197 0.909 1.00 89.56 112 CYS A C 1
ATOM 956 O O . CYS A 1 112 ? 3.007 -2.623 1.704 1.00 89.56 112 CYS A O 1
ATOM 958 N N . LEU A 1 113 ? 5.057 -1.790 1.319 1.00 88.50 113 LEU A N 1
ATOM 959 C CA . LEU A 1 113 ? 5.436 -1.763 2.733 1.00 88.50 113 LEU A CA 1
ATOM 960 C C . LEU A 1 113 ? 4.564 -0.780 3.524 1.00 88.50 113 LEU A C 1
ATOM 962 O O . LEU A 1 113 ? 4.043 -1.133 4.584 1.00 88.50 113 LEU A O 1
ATOM 966 N N . ALA A 1 114 ? 4.324 0.414 2.977 1.00 86.50 114 ALA A N 1
ATOM 967 C CA . ALA A 1 114 ? 3.453 1.409 3.597 1.00 86.50 114 ALA A CA 1
ATOM 968 C C . ALA A 1 114 ? 2.004 0.912 3.760 1.00 86.50 114 ALA A C 1
ATOM 970 O O . ALA A 1 114 ? 1.374 1.222 4.767 1.00 86.50 114 ALA A O 1
ATOM 971 N N . MET A 1 115 ? 1.487 0.099 2.827 1.00 84.25 115 MET A N 1
ATOM 972 C CA . MET A 1 115 ? 0.167 -0.550 2.938 1.00 84.25 115 MET A CA 1
ATOM 973 C C . MET A 1 115 ? 0.119 -1.650 4.007 1.00 84.25 115 MET A C 1
ATOM 975 O O . MET A 1 115 ? -0.939 -1.933 4.572 1.00 84.25 115 MET A O 1
ATOM 979 N N . THR A 1 116 ? 1.254 -2.281 4.298 1.00 87.38 116 THR A N 1
ATOM 980 C CA . THR A 1 116 ? 1.322 -3.397 5.250 1.00 87.38 116 THR A CA 1
ATOM 981 C C . THR A 1 116 ? 1.127 -2.920 6.689 1.00 87.38 116 THR A C 1
ATOM 983 O O . THR A 1 116 ? 0.447 -3.584 7.469 1.00 87.38 116 THR A O 1
ATOM 986 N N . LEU A 1 117 ? 1.627 -1.729 7.031 1.00 87.25 117 LEU A N 1
ATOM 987 C CA . LEU A 1 117 ? 1.458 -1.118 8.356 1.00 87.25 117 LEU A CA 1
ATOM 988 C C . LEU A 1 117 ? -0.017 -0.980 8.799 1.00 87.25 117 LEU A C 1
ATOM 990 O O . LEU A 1 117 ? -0.378 -1.559 9.827 1.00 87.25 117 LEU A O 1
ATOM 994 N N . PRO A 1 118 ? -0.908 -0.279 8.066 1.00 83.88 118 PRO A N 1
ATOM 995 C CA . PRO A 1 118 ? -2.313 -0.160 8.454 1.00 83.88 118 PRO A CA 1
ATOM 996 C C . PRO A 1 118 ? -3.041 -1.511 8.434 1.00 83.88 118 PRO A C 1
ATOM 998 O O . PRO A 1 118 ? -3.930 -1.740 9.257 1.00 83.88 118 PRO A O 1
ATOM 1001 N N . PHE A 1 119 ? -2.655 -2.441 7.552 1.00 84.50 119 PHE A N 1
ATOM 1002 C CA . PHE A 1 119 ? -3.221 -3.791 7.543 1.00 84.50 119 PHE A CA 1
ATOM 1003 C C . PHE A 1 119 ? -2.905 -4.551 8.841 1.00 84.50 119 PHE A C 1
ATOM 1005 O O . PHE A 1 119 ? -3.818 -5.048 9.503 1.00 84.50 119 PHE A O 1
ATOM 1012 N N . LEU A 1 120 ? -1.637 -4.563 9.265 1.00 85.94 120 LEU A N 1
ATOM 1013 C CA . LEU A 1 120 ? -1.216 -5.189 10.521 1.00 85.94 120 LEU A CA 1
ATOM 1014 C C . LEU A 1 120 ? -1.889 -4.545 11.735 1.00 85.94 120 LEU A C 1
ATOM 1016 O O . LEU A 1 120 ? -2.389 -5.256 12.607 1.00 85.94 120 LEU A O 1
ATOM 1020 N N . LEU A 1 121 ? -1.976 -3.212 11.766 1.00 85.00 121 LEU A N 1
ATOM 1021 C CA . LEU A 1 121 ? -2.701 -2.489 12.814 1.00 85.00 121 LEU A CA 1
ATOM 1022 C C . LEU A 1 121 ? -4.172 -2.920 12.886 1.00 85.00 121 LEU A C 1
ATOM 1024 O O . LEU A 1 121 ? -4.714 -3.081 13.980 1.00 85.00 121 LEU A O 1
ATOM 1028 N N . THR A 1 122 ? -4.808 -3.173 11.738 1.00 83.38 122 THR A N 1
ATOM 1029 C CA . THR A 1 122 ? -6.183 -3.688 11.691 1.00 83.38 122 THR A CA 1
ATOM 1030 C C . THR A 1 122 ? -6.286 -5.060 12.358 1.00 83.38 122 THR A C 1
ATOM 1032 O O . THR A 1 122 ? -7.179 -5.288 13.174 1.00 83.38 122 THR A O 1
ATOM 1035 N N . GLU A 1 123 ? -5.390 -5.986 12.014 1.00 84.38 123 GLU A N 1
ATOM 1036 C CA . GLU A 1 123 ? -5.402 -7.355 12.542 1.00 84.38 123 GLU A CA 1
ATOM 1037 C C . GLU A 1 123 ? -5.117 -7.393 14.046 1.00 84.38 123 GLU A C 1
ATOM 1039 O O . GLU A 1 123 ? -5.841 -8.049 14.801 1.00 84.38 123 GLU A O 1
ATOM 1044 N N . ILE A 1 124 ? -4.131 -6.617 14.506 1.00 86.50 124 ILE A N 1
ATOM 1045 C CA . ILE A 1 124 ? -3.839 -6.453 15.935 1.00 86.50 124 ILE A CA 1
ATOM 1046 C C . ILE A 1 124 ? -5.071 -5.904 16.653 1.00 86.50 124 ILE A C 1
ATOM 1048 O O . ILE A 1 124 ? -5.505 -6.458 17.664 1.00 86.50 124 ILE A O 1
ATOM 1052 N N . SER A 1 125 ? -5.696 -4.864 16.102 1.00 83.69 125 SER A N 1
ATOM 1053 C CA . SER A 1 125 ? -6.859 -4.248 16.727 1.00 83.69 125 SER A CA 1
ATOM 1054 C C . SER A 1 125 ? -8.081 -5.179 16.752 1.00 83.69 125 SER A C 1
ATOM 1056 O O . SER A 1 125 ? -8.883 -5.146 17.693 1.00 83.69 125 SER A O 1
ATOM 1058 N N . LYS A 1 126 ? -8.258 -6.052 15.751 1.00 80.50 126 LYS A N 1
ATOM 1059 C CA . LYS A 1 126 ? -9.296 -7.101 15.767 1.00 80.50 126 LYS A CA 1
ATOM 1060 C C . LYS A 1 126 ? -9.076 -8.077 16.919 1.00 80.50 126 LYS A C 1
ATOM 1062 O O . LYS A 1 126 ? -10.016 -8.326 17.677 1.00 80.50 126 LYS A O 1
ATOM 1067 N N . LYS A 1 127 ? -7.846 -8.574 17.081 1.00 85.31 127 LYS A N 1
ATOM 1068 C CA . LYS A 1 127 ? -7.481 -9.481 18.178 1.00 85.31 127 LYS A CA 1
ATOM 1069 C C . LYS A 1 127 ? -7.640 -8.812 19.542 1.00 85.31 127 LYS A C 1
ATOM 1071 O O . LYS A 1 127 ? -8.215 -9.415 20.444 1.00 85.31 127 LYS A O 1
ATOM 1076 N N . LEU A 1 128 ? -7.227 -7.551 19.674 1.00 86.38 128 LEU A N 1
ATOM 1077 C CA . LEU A 1 128 ? -7.372 -6.779 20.909 1.00 86.38 128 LEU A CA 1
ATOM 1078 C C . LEU A 1 128 ? -8.847 -6.590 21.291 1.00 86.38 128 LEU A C 1
ATOM 1080 O O . LEU A 1 128 ? -9.226 -6.798 22.442 1.00 86.38 128 LEU A O 1
ATOM 1084 N N . HIS A 1 129 ? -9.699 -6.253 20.321 1.00 80.00 129 HIS A N 1
ATOM 1085 C CA . HIS A 1 129 ? -11.137 -6.109 20.545 1.00 80.00 129 HIS A CA 1
ATOM 1086 C C . HIS A 1 129 ? -11.789 -7.435 20.973 1.00 80.00 129 HIS A C 1
ATOM 1088 O O . HIS A 1 129 ? -12.591 -7.457 21.907 1.00 80.00 129 HIS A O 1
ATOM 1094 N N . ALA A 1 130 ? -11.422 -8.549 20.330 1.00 82.06 130 ALA A N 1
ATOM 1095 C CA . ALA A 1 130 ? -11.890 -9.881 20.713 1.00 82.06 130 ALA A CA 1
ATOM 1096 C C . ALA A 1 130 ? -11.432 -10.260 22.133 1.00 82.06 130 ALA A C 1
ATOM 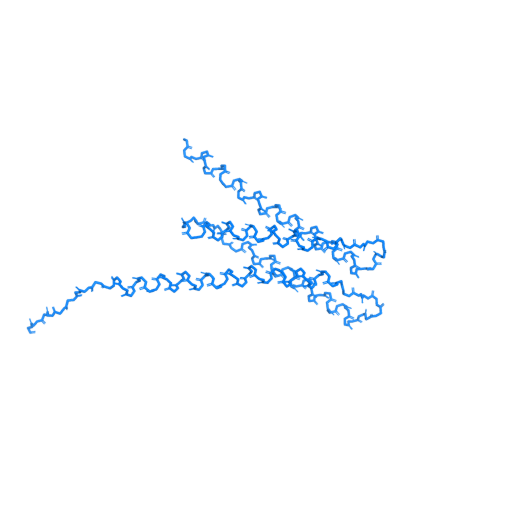1098 O O . ALA A 1 130 ? -12.248 -10.698 22.942 1.00 82.06 130 ALA A O 1
ATOM 1099 N N . CYS A 1 131 ? -10.162 -10.005 22.468 1.00 85.19 131 CYS A N 1
ATOM 1100 C CA . CYS A 1 131 ? -9.604 -10.237 23.800 1.00 85.19 131 CYS A CA 1
ATOM 1101 C C . CYS A 1 131 ? -10.322 -9.409 24.872 1.00 85.19 131 CYS A C 1
ATOM 1103 O O . CYS A 1 131 ? -10.672 -9.933 25.926 1.00 85.19 131 CYS A O 1
ATOM 1105 N N . ARG A 1 132 ? -10.608 -8.129 24.599 1.00 83.69 132 ARG A N 1
ATOM 1106 C CA . ARG A 1 132 ? -11.348 -7.253 25.519 1.00 83.69 132 ARG A CA 1
ATOM 1107 C C . ARG A 1 132 ? -12.757 -7.777 25.796 1.00 83.69 132 ARG A C 1
ATOM 1109 O O . ARG A 1 132 ? -13.198 -7.761 26.943 1.00 83.69 132 ARG A O 1
ATOM 1116 N N . HIS A 1 133 ? -13.464 -8.242 24.766 1.00 80.44 133 HIS A N 1
ATOM 1117 C CA . HIS A 1 133 ? -14.793 -8.834 24.931 1.00 80.44 133 HIS A CA 1
ATOM 1118 C C . HIS A 1 133 ? -14.748 -10.161 25.700 1.00 80.44 133 HIS A C 1
ATOM 1120 O O . HIS A 1 133 ? -15.560 -10.354 26.606 1.00 80.44 133 HIS A O 1
ATOM 1126 N N . ALA A 1 134 ? -13.778 -11.031 25.401 1.00 82.38 134 ALA A N 1
ATOM 1127 C CA . ALA A 1 134 ? -13.568 -12.280 26.130 1.00 82.38 134 ALA A CA 1
ATOM 1128 C C . ALA A 1 13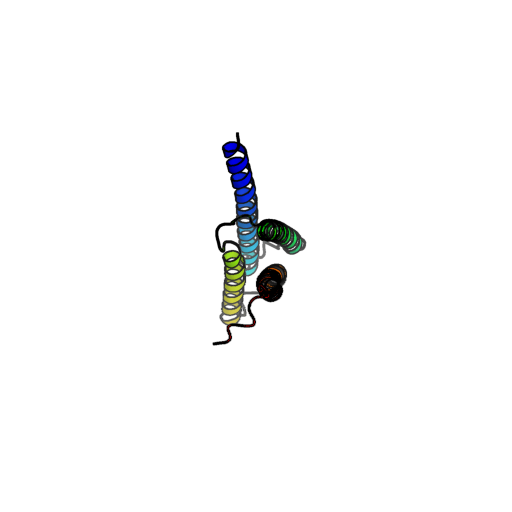4 ? -13.265 -12.017 27.616 1.00 82.38 134 ALA A C 1
ATOM 1130 O O . ALA A 1 134 ? -13.935 -12.567 28.488 1.00 82.38 134 ALA A O 1
ATOM 1131 N N . LEU A 1 135 ? -12.350 -11.091 27.917 1.00 83.56 135 LEU A N 1
ATOM 1132 C CA . LEU A 1 135 ? -12.012 -10.691 29.284 1.00 83.56 135 LEU A CA 1
ATOM 1133 C C . LEU A 1 135 ? -13.234 -10.140 30.034 1.00 83.56 135 LEU A C 1
ATOM 1135 O O . LEU A 1 135 ? -13.495 -10.528 31.170 1.00 83.56 135 LEU A O 1
ATOM 1139 N N . LYS A 1 136 ? -14.038 -9.286 29.387 1.00 83.12 136 LYS A N 1
ATOM 1140 C CA . LYS A 1 136 ? -15.261 -8.744 29.994 1.00 83.12 136 LYS A CA 1
ATOM 1141 C C . LYS A 1 136 ? -16.268 -9.850 30.327 1.00 83.12 136 LYS A C 1
ATOM 1143 O O . LYS A 1 136 ? -16.882 -9.788 31.384 1.00 83.12 136 LYS A O 1
ATOM 1148 N N . SER A 1 137 ? -16.402 -10.875 29.480 1.00 78.19 137 SER A N 1
ATOM 1149 C CA . SER A 1 137 ? -17.268 -12.031 29.7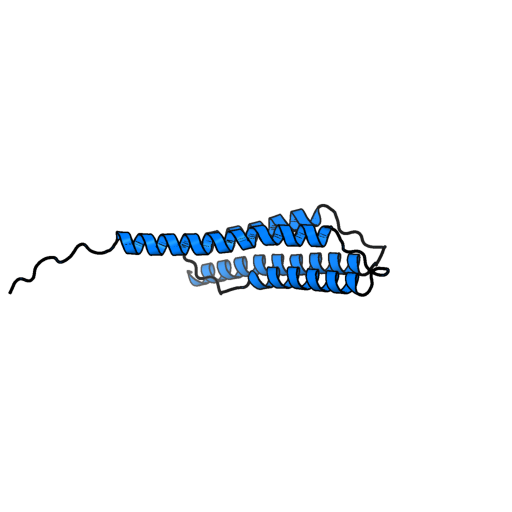62 1.00 78.19 137 SER A CA 1
ATOM 1150 C C . SER A 1 137 ? -16.767 -12.900 30.924 1.00 78.19 137 SER A C 1
ATOM 1152 O O . SER A 1 137 ? -17.578 -13.443 31.669 1.00 78.19 137 SER A O 1
ATOM 1154 N N . LEU A 1 138 ? -15.446 -12.970 31.135 1.00 76.38 138 LEU A N 1
ATOM 1155 C CA . LEU A 1 138 ? -14.846 -13.680 32.268 1.00 76.38 138 LEU A CA 1
ATOM 1156 C C . LEU A 1 138 ? -15.075 -12.941 33.595 1.00 76.38 138 LEU A C 1
ATOM 1158 O O . LEU A 1 138 ? -15.428 -13.573 34.587 1.00 76.38 138 LEU A O 1
ATOM 1162 N N . PHE A 1 139 ? -14.947 -11.611 33.610 1.00 70.44 139 PHE A N 1
ATOM 1163 C CA . PHE A 1 139 ? -15.182 -10.793 34.810 1.00 70.44 139 PHE A CA 1
ATOM 1164 C C . PHE A 1 139 ? -16.665 -10.582 35.147 1.00 70.44 139 PHE A C 1
ATOM 1166 O O . PHE A 1 139 ? -16.986 -10.248 36.283 1.00 70.44 139 PHE A O 1
ATOM 1173 N N . HIS A 1 140 ? -17.575 -10.773 34.188 1.00 62.88 140 HIS A N 1
ATOM 1174 C CA . HIS A 1 140 ? -19.023 -10.679 34.408 1.00 62.88 140 HIS A CA 1
ATOM 1175 C C . HIS A 1 140 ? -19.697 -12.038 34.641 1.00 62.88 140 HIS A C 1
ATOM 1177 O O . HIS A 1 140 ? -20.926 -12.114 34.590 1.00 62.88 140 HIS A O 1
ATOM 1183 N N . LYS A 1 141 ? -18.935 -13.113 34.914 1.00 52.78 141 LYS A N 1
ATOM 1184 C CA . LYS A 1 141 ? -19.541 -14.359 35.402 1.00 52.78 141 LYS A CA 1
ATOM 1185 C C . LYS A 1 141 ? -20.341 -14.039 36.674 1.00 52.78 141 LYS A C 1
ATOM 1187 O O . LYS A 1 141 ? -19.746 -13.569 37.647 1.00 52.78 141 LYS A O 1
ATOM 1192 N N . PRO A 1 142 ? -21.663 -14.285 36.707 1.00 49.75 142 PRO A N 1
ATOM 1193 C CA . PRO A 1 142 ? -22.431 -14.102 37.924 1.00 49.75 142 PRO A CA 1
ATOM 1194 C C . PRO A 1 142 ? -21.888 -15.050 38.991 1.00 49.75 142 PRO A C 1
ATOM 1196 O O . PRO A 1 142 ? -21.794 -16.263 38.797 1.00 49.75 142 PRO A O 1
ATOM 1199 N N . LYS A 1 143 ? -21.533 -14.484 40.141 1.00 60.53 143 LYS A N 1
ATOM 1200 C CA . LYS A 1 143 ? -21.301 -15.236 41.368 1.00 60.53 143 LYS A CA 1
ATOM 1201 C C . LYS A 1 143 ? -22.656 -15.773 41.846 1.00 60.53 143 LYS A C 1
ATOM 1203 O O . LYS A 1 143 ? -23.344 -15.090 42.589 1.00 60.53 143 LYS A O 1
ATOM 1208 N N . CYS A 1 144 ? -23.072 -16.950 41.375 1.00 54.44 144 CYS A N 1
ATOM 1209 C CA . CYS A 1 144 ? -24.130 -17.791 41.961 1.00 54.44 144 CYS A CA 1
ATOM 1210 C C . CYS A 1 144 ? -24.110 -19.171 41.275 1.00 54.44 144 CYS A C 1
ATOM 1212 O O . CYS A 1 144 ? -24.048 -19.232 40.056 1.00 54.44 144 CYS A O 1
ATOM 1214 N N . ARG A 1 145 ? -24.183 -20.315 41.960 1.00 48.62 145 ARG A N 1
ATOM 1215 C CA . ARG A 1 145 ? -24.725 -20.580 43.297 1.00 48.62 145 ARG A CA 1
ATOM 1216 C C . ARG A 1 145 ? -24.020 -21.805 43.899 1.00 48.62 145 ARG A C 1
ATOM 1218 O O . ARG A 1 145 ? -24.151 -22.908 43.383 1.00 48.62 145 ARG A O 1
ATOM 1225 N N . SER A 1 146 ? -23.286 -21.578 44.987 1.00 62.19 146 SER A N 1
ATOM 1226 C CA . SER A 1 146 ? -23.008 -22.605 45.993 1.00 62.19 146 SER A CA 1
ATOM 1227 C C . SER A 1 146 ? -24.322 -22.980 46.695 1.00 62.19 146 SER A C 1
ATOM 1229 O O . SER A 1 146 ? -25.180 -22.116 46.874 1.00 62.19 146 SER A O 1
ATOM 1231 N N . HIS A 1 147 ? -24.432 -24.246 47.094 1.00 51.69 147 HIS A N 1
ATOM 1232 C CA . HIS A 1 147 ? -25.513 -24.895 47.842 1.00 51.69 147 HIS A CA 1
ATOM 1233 C C . HIS A 1 147 ? -26.820 -25.191 47.091 1.00 51.69 147 HIS A C 1
ATOM 1235 O O . HIS A 1 147 ? -27.736 -24.375 46.988 1.00 51.69 147 HIS A O 1
ATOM 1241 N N . ARG A 1 148 ? -26.961 -26.467 46.720 1.00 54.47 148 ARG A N 1
ATOM 1242 C CA . ARG A 1 148 ? -28.158 -27.233 47.072 1.00 54.47 148 ARG A CA 1
ATOM 1243 C C . ARG A 1 148 ? -27.693 -28.542 47.718 1.00 54.47 148 ARG A C 1
ATOM 1245 O O . ARG A 1 148 ? -27.248 -29.449 47.028 1.00 54.47 148 ARG A O 1
ATOM 1252 N N . LEU A 1 149 ? -27.690 -28.535 49.052 1.00 60.38 149 LEU A N 1
ATOM 1253 C CA . LEU A 1 149 ? -27.757 -29.734 49.883 1.00 60.38 149 LEU A CA 1
ATOM 1254 C C . LEU A 1 149 ? -29.126 -30.371 49.648 1.00 60.38 149 LEU A C 1
ATOM 1256 O O . LEU A 1 149 ? -30.120 -29.651 49.737 1.00 60.38 149 LEU A O 1
ATOM 1260 N N . THR A 1 150 ? -29.130 -31.664 49.351 1.00 58.22 150 THR A N 1
ATOM 1261 C CA . THR A 1 150 ? -30.063 -32.703 49.824 1.00 58.22 150 THR A CA 1
ATOM 1262 C C . THR A 1 150 ? -29.552 -34.018 49.277 1.00 58.22 150 THR A C 1
ATOM 1264 O O . THR A 1 150 ? -29.372 -34.070 48.039 1.00 58.22 150 THR A O 1
#

Mean predicted aligned error: 10.4 Å

Radius of gyration: 22.58 Å; Cα contacts (8 Å, |Δi|>4): 67; chains: 1; bounding box: 53×46×71 Å

Foldseek 3Di:
DVVVVVVVVVVVLVVLLVVLVVLLVVVLVLQVCVFQPPVVGDDDPCSLVVSLVSVVVNLVVVLVCVVVVNDDDDDPLVVSLCVLVVSLVVSVVVCVVPVPRGDRPPSSVSNNVSSVVSVVVVVVSVVVVVVVVVVVVVVPPDPDDDDDDD

Solvent-accessible surface area (backbone atoms only — not comparable to full-atom values): 8764 Å² total; per-residue (Å²): 117,69,67,59,56,51,53,53,52,51,54,61,53,51,50,54,52,50,51,53,48,53,49,51,51,52,53,50,50,48,51,50,46,42,31,70,58,46,86,87,51,79,81,63,87,62,50,52,57,56,50,40,52,52,52,45,52,54,48,54,54,55,49,52,38,51,77,70,69,52,88,69,83,82,69,74,69,57,55,56,56,51,51,52,52,51,52,53,51,50,51,52,52,49,29,72,76,35,62,91,72,37,58,85,55,68,63,55,54,55,37,50,56,52,55,46,53,61,52,51,53,49,55,52,49,51,52,51,52,51,50,52,54,52,51,51,55,63,75,62,56,74,93,75,78,86,84,84,88,130

Sequence (150 aa):
MKQLKLAKHFAKTSALFWLCAIWSVSVLGMCVMEFLKFDAFTTPRSLPFIYAVLIFTYFCRKEIDRWLGKFWKKRQGEYFFVAWWCTLLIMYVLVFLFPQKFILPRKMLETCLAMTLPFLLTEISKKLHACRHALKSLFHKPKCRSHRLT

pLDDT: mean 77.92, std 13.32, range [43.72, 94.25]

Secondary structure (DSSP, 8-state):
-HHHHHHHHHHHHHHHHHHHHHHHHHHHHHHHHHHTT-TT----TTHHHHHHHHHHHHHHHHHHHHHTT--PPTTHHHHHHHHHHHHHHHHHHHHHH-TTT----HHHHHHHHHHHHHHHHHHHHHHHHHHHHHHHHHHT----------